Protein AF-A0A4Q8LJ28-F1 (afdb_monomer_lite)

Sequence (139 aa):
MKIHTLATDGSQVIAITQAASSGGKYGHPVMLSAIRFDLTSFDQVMEELNKNGHRHEKSFEVIERWRVDARNQGPRSRFGQTLAALREEVGDNLKGNVLFATEDEEEDPVESFKSMTRAIGLDIALPAASSAARQPVRF

Structure (mmCIF, N/CA/C/O backbone):
data_AF-A0A4Q8LJ28-F1
#
_entry.id   AF-A0A4Q8LJ28-F1
#
loop_
_atom_site.group_PDB
_atom_site.id
_atom_site.type_symbol
_atom_site.label_atom_id
_atom_site.label_alt_id
_atom_site.label_comp_id
_atom_site.label_asym_id
_atom_site.label_entity_id
_atom_site.label_seq_id
_atom_site.pdbx_PDB_ins_code
_atom_site.Cartn_x
_atom_site.Cartn_y
_atom_site.Cartn_z
_atom_site.occupancy
_atom_site.B_iso_or_equiv
_atom_site.auth_seq_id
_atom_site.auth_comp_id
_atom_site.auth_asym_id
_atom_site.auth_atom_id
_atom_site.pdbx_PDB_model_num
ATOM 1 N N . MET A 1 1 ? 6.101 11.412 -0.475 1.00 76.56 1 MET A N 1
ATOM 2 C CA . MET A 1 1 ? 5.819 9.962 -0.417 1.00 76.56 1 MET A CA 1
ATOM 3 C C . MET A 1 1 ? 4.744 9.708 -1.464 1.00 76.56 1 MET A C 1
ATOM 5 O O . MET A 1 1 ? 3.920 10.592 -1.642 1.00 76.56 1 MET A O 1
ATOM 9 N N . LYS A 1 2 ? 4.834 8.628 -2.243 1.00 80.38 2 LYS A N 1
ATOM 10 C CA . LYS A 1 2 ? 3.867 8.294 -3.304 1.00 80.38 2 LYS A CA 1
ATOM 11 C C . LYS A 1 2 ? 3.213 6.964 -2.951 1.00 80.38 2 LYS A C 1
ATOM 13 O O . LYS A 1 2 ? 3.922 6.051 -2.547 1.00 80.38 2 LYS A O 1
ATOM 18 N N . ILE A 1 3 ? 1.903 6.850 -3.103 1.00 82.75 3 ILE A N 1
ATOM 19 C CA . ILE A 1 3 ? 1.178 5.583 -2.966 1.00 82.75 3 ILE A CA 1
ATOM 20 C C . ILE A 1 3 ? 0.963 5.054 -4.384 1.00 82.75 3 ILE A C 1
ATOM 22 O O . ILE A 1 3 ? 0.654 5.835 -5.278 1.00 82.75 3 ILE A O 1
ATOM 26 N N . HIS A 1 4 ? 1.218 3.768 -4.615 1.00 80.94 4 HIS A N 1
ATOM 27 C CA . HIS A 1 4 ? 1.070 3.144 -5.938 1.00 80.94 4 HIS A CA 1
ATOM 28 C C . HIS A 1 4 ? -0.172 2.280 -6.039 1.00 80.94 4 HIS A C 1
ATOM 30 O O . HIS A 1 4 ? -0.729 2.108 -7.117 1.00 80.94 4 HIS A O 1
ATOM 36 N N . THR A 1 5 ? -0.557 1.649 -4.936 1.00 82.00 5 THR A N 1
ATOM 37 C CA . THR A 1 5 ? -1.657 0.689 -4.918 1.00 82.00 5 THR A CA 1
ATOM 38 C C . THR A 1 5 ? -2.225 0.636 -3.514 1.00 82.00 5 THR A C 1
ATOM 40 O O . THR A 1 5 ? -1.470 0.628 -2.539 1.00 82.00 5 THR A O 1
ATOM 43 N N . LEU A 1 6 ? -3.550 0.594 -3.429 1.00 82.75 6 LEU A N 1
ATOM 44 C CA . LEU A 1 6 ? -4.287 0.279 -2.216 1.00 82.75 6 LEU A CA 1
ATOM 45 C C . LEU A 1 6 ? -5.185 -0.910 -2.512 1.00 82.75 6 LEU A C 1
ATOM 47 O O . LEU A 1 6 ? -5.899 -0.910 -3.514 1.00 82.75 6 LEU A O 1
ATOM 51 N N . ALA A 1 7 ? -5.128 -1.907 -1.643 1.00 82.69 7 ALA A N 1
ATOM 52 C CA . ALA A 1 7 ? -5.964 -3.087 -1.715 1.00 82.69 7 ALA A CA 1
ATOM 53 C C . ALA A 1 7 ? -6.660 -3.315 -0.379 1.00 82.69 7 ALA A C 1
ATOM 55 O O . ALA A 1 7 ? -6.081 -3.036 0.671 1.00 82.69 7 ALA A O 1
ATOM 56 N N . THR A 1 8 ? -7.882 -3.833 -0.401 1.00 81.06 8 THR A N 1
ATOM 57 C CA . THR A 1 8 ? -8.611 -4.188 0.820 1.00 81.06 8 THR A CA 1
ATOM 58 C C . THR A 1 8 ? -9.391 -5.481 0.657 1.00 81.06 8 THR A C 1
ATOM 60 O O . THR A 1 8 ? -9.878 -5.784 -0.430 1.00 81.06 8 THR A O 1
ATOM 63 N N . ASP A 1 9 ? -9.527 -6.225 1.752 1.00 78.94 9 ASP A N 1
ATOM 64 C CA . ASP A 1 9 ? -10.443 -7.365 1.875 1.00 78.94 9 ASP A CA 1
ATOM 65 C C . ASP A 1 9 ? -11.751 -7.009 2.610 1.00 78.94 9 ASP A C 1
ATOM 67 O O . ASP A 1 9 ? -12.552 -7.890 2.921 1.00 78.94 9 ASP A O 1
ATOM 71 N N . GLY A 1 10 ? -11.969 -5.720 2.904 1.00 73.06 10 GLY A N 1
ATOM 72 C CA . GLY A 1 10 ? -13.106 -5.214 3.677 1.00 73.06 10 GLY A CA 1
ATOM 73 C C . GLY A 1 10 ? -12.858 -5.105 5.186 1.00 73.06 10 GLY A C 1
ATOM 74 O O . GLY A 1 10 ? -13.666 -4.492 5.882 1.00 73.06 10 GLY A O 1
ATOM 75 N N . SER A 1 11 ? -11.745 -5.638 5.697 1.00 78.38 11 SER A N 1
ATOM 76 C CA . SER A 1 11 ? -11.329 -5.509 7.102 1.00 78.38 11 SER A CA 1
ATOM 77 C C . SER A 1 11 ? -9.958 -4.848 7.238 1.00 78.38 11 SER A C 1
ATOM 79 O O . SER A 1 11 ? -9.785 -3.895 8.001 1.00 78.38 11 SER A O 1
ATOM 81 N N . GLN A 1 12 ? -9.005 -5.305 6.433 1.00 82.88 12 GLN A N 1
ATOM 82 C CA . GLN A 1 12 ? -7.631 -4.847 6.385 1.00 82.88 12 GLN A CA 1
ATOM 83 C C . GLN A 1 12 ? -7.361 -4.178 5.043 1.00 82.88 12 GLN A C 1
ATOM 85 O O . GLN A 1 12 ? -8.022 -4.425 4.027 1.00 82.88 12 GLN A O 1
ATOM 90 N N . VAL A 1 13 ? -6.377 -3.294 5.054 1.00 83.88 13 VAL A N 1
ATOM 91 C CA . VAL A 1 13 ? -5.889 -2.571 3.891 1.00 83.88 13 VAL A CA 1
ATOM 92 C C . VAL A 1 13 ? -4.403 -2.834 3.773 1.00 83.88 13 VAL A C 1
ATOM 94 O O . VAL A 1 13 ? -3.662 -2.712 4.752 1.00 83.88 13 VAL A O 1
ATOM 97 N N . ILE A 1 14 ? -3.966 -3.173 2.565 1.00 86.50 14 ILE A N 1
ATOM 98 C CA . ILE A 1 14 ? -2.553 -3.205 2.217 1.00 86.50 14 ILE A CA 1
ATOM 99 C C . ILE A 1 14 ? -2.274 -2.068 1.241 1.00 86.50 14 ILE A C 1
ATOM 101 O O . ILE A 1 14 ? -2.912 -1.949 0.195 1.00 86.50 14 ILE A O 1
ATOM 105 N N . ALA A 1 15 ? -1.310 -1.222 1.590 1.00 85.00 15 ALA A N 1
ATOM 106 C CA . ALA A 1 15 ? -0.839 -0.139 0.744 1.00 85.00 15 ALA A CA 1
ATOM 107 C C . ALA A 1 15 ? 0.576 -0.426 0.253 1.00 85.00 15 ALA A C 1
ATOM 109 O O . ALA A 1 15 ? 1.458 -0.762 1.044 1.00 85.00 15 ALA A O 1
ATOM 110 N N . ILE A 1 16 ? 0.815 -0.220 -1.040 1.00 86.62 16 ILE A N 1
ATOM 111 C CA . ILE A 1 16 ? 2.168 -0.155 -1.588 1.00 86.62 16 ILE A CA 1
ATOM 112 C C . ILE A 1 16 ? 2.578 1.309 -1.656 1.00 86.62 16 ILE A C 1
ATOM 114 O O . ILE A 1 16 ? 2.020 2.097 -2.427 1.00 86.62 16 ILE A O 1
ATOM 118 N N . THR A 1 17 ? 3.581 1.674 -0.867 1.00 85.12 17 THR A N 1
ATOM 119 C CA . THR A 1 17 ? 4.062 3.049 -0.761 1.00 85.12 17 THR A CA 1
ATOM 120 C C . THR A 1 17 ? 5.515 3.170 -1.190 1.00 85.12 17 THR A C 1
ATOM 122 O O . THR A 1 17 ? 6.343 2.282 -1.001 1.00 85.12 17 THR A O 1
ATOM 125 N N . GLN A 1 18 ? 5.841 4.331 -1.737 1.00 85.81 18 GLN A N 1
ATOM 126 C CA . GLN A 1 18 ? 7.163 4.740 -2.163 1.00 85.81 18 GLN A CA 1
ATOM 127 C C . GLN A 1 18 ? 7.615 5.949 -1.347 1.00 85.81 18 GLN A C 1
ATOM 129 O O . GLN A 1 18 ? 7.068 7.054 -1.457 1.00 85.81 18 GLN A O 1
ATOM 134 N N . ALA A 1 19 ? 8.691 5.778 -0.589 1.00 81.75 19 ALA A N 1
ATOM 135 C CA . ALA A 1 19 ? 9.382 6.881 0.064 1.00 81.75 19 ALA A CA 1
ATOM 136 C C . ALA A 1 19 ? 10.742 7.133 -0.584 1.00 81.75 19 ALA A C 1
ATOM 138 O O . ALA A 1 19 ? 11.454 6.203 -0.958 1.00 81.75 19 ALA A O 1
ATOM 139 N N . ALA A 1 20 ? 11.123 8.404 -0.701 1.00 74.56 20 ALA A N 1
ATOM 140 C CA . ALA A 1 20 ? 12.470 8.757 -1.122 1.00 74.56 20 ALA A CA 1
ATOM 141 C C . ALA A 1 20 ? 13.481 8.239 -0.088 1.00 74.56 20 ALA A C 1
ATOM 143 O O . ALA A 1 20 ? 13.295 8.418 1.116 1.00 74.56 20 ALA A O 1
ATOM 144 N N . SER A 1 21 ? 14.549 7.600 -0.558 1.00 69.81 21 SER A N 1
ATOM 145 C CA . SER A 1 21 ? 15.655 7.156 0.286 1.00 69.81 21 SER A CA 1
ATOM 146 C C . SER A 1 21 ? 16.803 8.154 0.157 1.00 69.81 21 SER A C 1
ATOM 148 O O . SER A 1 21 ? 17.206 8.511 -0.949 1.00 69.81 21 SER A O 1
ATOM 150 N N . SER A 1 22 ? 17.354 8.632 1.273 1.00 59.66 22 SER A N 1
ATOM 151 C CA . SER A 1 22 ? 18.526 9.507 1.231 1.00 59.66 22 SER A CA 1
ATOM 152 C C . SER A 1 22 ? 19.769 8.689 0.873 1.00 59.66 22 SER A C 1
ATOM 154 O O . SER A 1 22 ? 20.214 7.860 1.666 1.00 59.66 22 SER A O 1
ATOM 156 N N . GLY A 1 23 ? 20.348 8.927 -0.306 1.00 54.88 23 GLY A N 1
ATOM 157 C CA . GLY A 1 23 ? 21.669 8.394 -0.648 1.00 54.88 23 GLY A CA 1
ATOM 158 C C . GLY A 1 23 ? 21.845 8.059 -2.120 1.00 54.88 23 GLY A C 1
ATOM 159 O O . GLY A 1 23 ? 21.794 6.892 -2.491 1.00 54.88 23 GLY A O 1
ATOM 160 N N . GLY A 1 24 ? 22.115 9.063 -2.951 1.00 52.34 24 GLY A N 1
ATOM 161 C CA . GLY A 1 24 ? 22.510 8.827 -4.336 1.00 52.34 24 GLY A CA 1
ATOM 162 C C . GLY A 1 24 ? 23.023 10.088 -5.014 1.00 52.34 24 GLY A C 1
ATOM 163 O O . GLY A 1 24 ? 22.235 10.907 -5.460 1.00 52.34 24 GLY A O 1
ATOM 164 N N . LYS A 1 25 ? 24.348 10.220 -5.155 1.00 53.97 25 LYS A N 1
ATOM 165 C CA . LYS A 1 25 ? 24.973 11.242 -6.022 1.00 53.97 25 LYS A CA 1
ATOM 166 C C . LYS A 1 25 ? 24.630 11.014 -7.507 1.00 53.97 25 LYS A C 1
ATOM 168 O O . LYS A 1 25 ? 24.697 11.938 -8.307 1.00 53.97 25 LYS A O 1
ATOM 173 N N . TYR A 1 26 ? 24.236 9.780 -7.849 1.00 62.06 26 TYR A N 1
ATOM 174 C CA . TYR A 1 26 ? 23.908 9.315 -9.195 1.00 62.06 26 TYR A CA 1
ATOM 175 C C . TYR A 1 26 ? 22.807 8.240 -9.177 1.00 62.06 26 TYR A C 1
ATOM 177 O O . TYR A 1 26 ? 22.925 7.267 -9.908 1.00 62.06 26 TYR A O 1
ATOM 185 N N . GLY A 1 27 ? 21.759 8.355 -8.362 1.00 63.84 27 GLY A N 1
ATOM 186 C CA . GLY A 1 27 ? 20.636 7.400 -8.341 1.00 63.84 27 GLY A CA 1
ATOM 187 C C . GLY A 1 27 ? 19.374 8.074 -7.819 1.00 63.84 27 GLY A C 1
ATOM 188 O O . GLY A 1 27 ? 19.499 9.046 -7.074 1.00 63.84 27 GLY A O 1
ATOM 189 N N . HIS A 1 28 ? 18.187 7.565 -8.160 1.00 75.56 28 HIS A N 1
ATOM 190 C CA . HIS A 1 28 ? 16.936 7.960 -7.496 1.00 75.56 28 HIS A CA 1
ATOM 191 C C . HIS A 1 28 ? 16.471 6.813 -6.588 1.00 75.56 28 HIS A C 1
ATOM 193 O O . HIS A 1 28 ? 15.460 6.169 -6.877 1.00 75.56 28 HIS A O 1
ATOM 199 N N . PRO A 1 29 ? 17.222 6.492 -5.512 1.00 80.31 29 PRO A N 1
ATOM 200 C CA . PRO A 1 29 ? 16.866 5.390 -4.642 1.00 80.31 29 PRO A CA 1
ATOM 201 C C . PRO A 1 29 ? 15.570 5.714 -3.903 1.00 80.31 29 PRO A C 1
ATOM 203 O O . PRO A 1 29 ? 15.416 6.759 -3.264 1.00 80.31 29 PRO A O 1
ATOM 206 N N . VAL A 1 30 ? 14.650 4.769 -3.957 1.00 84.12 30 VAL A N 1
ATOM 207 C CA . VAL A 1 30 ? 13.383 4.807 -3.247 1.00 84.12 30 VAL A CA 1
ATOM 208 C C . VAL A 1 30 ? 13.210 3.517 -2.462 1.00 84.12 30 VAL A C 1
ATOM 210 O O . VAL A 1 30 ? 13.769 2.472 -2.798 1.00 84.12 30 VAL A O 1
ATOM 213 N N . MET A 1 31 ? 12.447 3.611 -1.385 1.00 85.81 31 MET A N 1
ATOM 214 C CA . MET A 1 31 ? 11.981 2.462 -0.628 1.00 85.81 31 MET A CA 1
ATOM 215 C C . MET A 1 31 ? 10.555 2.177 -1.077 1.00 85.81 31 MET A C 1
ATOM 217 O O . MET A 1 31 ? 9.677 3.004 -0.828 1.00 85.81 31 MET A O 1
ATOM 221 N N . LEU A 1 32 ? 10.344 1.042 -1.739 1.00 86.81 32 LEU A N 1
ATOM 222 C CA . LEU A 1 32 ? 9.015 0.472 -1.931 1.00 86.81 32 LEU A CA 1
ATOM 223 C C . LEU A 1 32 ? 8.697 -0.378 -0.707 1.00 86.81 32 LEU A C 1
ATOM 225 O O . LEU A 1 32 ? 9.514 -1.210 -0.320 1.00 86.81 32 LEU A O 1
ATOM 229 N N . SER A 1 33 ? 7.559 -0.140 -0.069 1.00 85.19 33 SER A N 1
ATOM 230 C CA . SER A 1 33 ? 7.108 -0.938 1.070 1.00 85.19 33 SER A CA 1
ATOM 231 C C . SER A 1 33 ? 5.666 -1.371 0.862 1.00 85.19 33 SER A C 1
ATOM 233 O O . SER A 1 33 ? 4.853 -0.553 0.435 1.00 85.19 33 SER A O 1
ATOM 235 N N . ALA A 1 34 ? 5.359 -2.622 1.194 1.00 87.19 34 ALA A N 1
ATOM 236 C CA . ALA A 1 34 ? 3.995 -3.075 1.425 1.00 87.19 34 ALA A CA 1
ATOM 237 C C . ALA A 1 34 ? 3.699 -2.944 2.918 1.00 87.19 34 ALA A C 1
ATOM 239 O O . ALA A 1 34 ? 4.417 -3.492 3.759 1.00 87.19 34 ALA A O 1
ATOM 240 N N . ILE A 1 35 ? 2.663 -2.182 3.247 1.00 87.50 35 ILE A N 1
ATOM 241 C CA . ILE A 1 35 ? 2.226 -1.962 4.623 1.00 87.50 35 ILE A CA 1
ATOM 242 C C . ILE A 1 35 ? 0.797 -2.446 4.800 1.00 87.50 35 ILE A C 1
ATOM 244 O O . ILE A 1 35 ? -0.024 -2.246 3.912 1.00 87.50 35 ILE A O 1
ATOM 248 N N . ARG A 1 36 ? 0.502 -3.041 5.950 1.00 86.94 36 ARG A N 1
ATOM 249 C CA . ARG A 1 36 ? -0.813 -3.541 6.340 1.00 86.94 36 ARG A CA 1
ATOM 250 C C . ARG A 1 36 ? -1.345 -2.766 7.533 1.00 86.94 36 ARG A C 1
ATOM 252 O O . ARG A 1 36 ? -0.609 -2.501 8.482 1.00 86.94 36 ARG A O 1
ATOM 259 N N . PHE A 1 37 ? -2.621 -2.421 7.497 1.00 85.75 37 PHE A N 1
ATOM 260 C CA . PHE A 1 37 ? -3.319 -1.759 8.596 1.00 85.75 37 PHE A CA 1
ATOM 261 C C . PHE A 1 37 ? -4.825 -2.022 8.518 1.00 85.75 37 PHE A C 1
ATOM 263 O O . PHE A 1 37 ? -5.330 -2.466 7.489 1.00 85.75 37 PHE A O 1
ATOM 270 N N . ASP A 1 38 ? -5.549 -1.759 9.602 1.00 83.88 38 ASP A N 1
ATOM 271 C CA . ASP A 1 38 ? -7.004 -1.916 9.627 1.00 83.88 38 ASP A CA 1
ATOM 272 C C . ASP A 1 38 ? -7.695 -0.786 8.858 1.00 83.88 38 ASP A C 1
ATOM 274 O O . ASP A 1 38 ? -7.300 0.381 8.955 1.00 83.88 38 ASP A O 1
ATOM 278 N N . LEU A 1 39 ? -8.776 -1.111 8.143 1.00 82.12 39 LEU A N 1
ATOM 279 C CA . LEU A 1 39 ? -9.546 -0.135 7.364 1.00 82.12 39 LEU A CA 1
ATOM 280 C C . LEU A 1 39 ? -10.046 1.035 8.230 1.00 82.12 39 LEU A C 1
ATOM 282 O O . LEU A 1 39 ? -10.030 2.178 7.782 1.00 82.12 39 LEU A O 1
ATOM 286 N N . THR A 1 40 ? -10.389 0.771 9.495 1.00 79.56 40 THR A N 1
ATOM 287 C CA . THR A 1 40 ? -10.826 1.784 10.475 1.00 79.56 40 THR A CA 1
ATOM 288 C C . THR A 1 40 ? -9.777 2.845 10.788 1.00 79.56 40 THR A C 1
ATOM 290 O O . THR A 1 40 ? -10.115 3.955 11.195 1.00 79.56 40 THR A O 1
ATOM 293 N N . SER A 1 41 ? -8.500 2.510 10.611 1.00 80.94 41 SER A N 1
ATOM 294 C CA . SER A 1 41 ? -7.368 3.391 10.899 1.00 80.94 41 SER A CA 1
ATOM 295 C C . SER A 1 41 ? -6.825 4.068 9.641 1.00 80.94 41 SER A C 1
ATOM 297 O O . SER A 1 41 ? -5.779 4.712 9.703 1.00 80.94 41 SER A O 1
ATOM 299 N N . PHE A 1 42 ? -7.515 3.951 8.501 1.00 81.06 42 PHE A N 1
ATOM 300 C CA . PHE A 1 42 ? -7.022 4.422 7.209 1.00 81.06 42 PHE A CA 1
ATOM 301 C C . PHE A 1 42 ? -6.618 5.897 7.219 1.00 81.06 42 PHE A C 1
ATOM 303 O O . PHE A 1 42 ? -5.485 6.215 6.863 1.00 81.06 42 PHE A O 1
ATOM 310 N N . ASP A 1 43 ? -7.495 6.804 7.659 1.00 79.94 43 ASP A N 1
ATOM 311 C CA . ASP A 1 43 ? -7.178 8.237 7.644 1.00 79.94 43 ASP A CA 1
ATOM 312 C C . ASP A 1 43 ? -6.015 8.578 8.587 1.00 79.94 43 ASP A C 1
ATOM 314 O O . ASP A 1 43 ? -5.143 9.367 8.221 1.00 79.94 43 ASP A O 1
ATOM 318 N N . GLN A 1 44 ? -5.941 7.925 9.753 1.00 82.19 44 GLN A N 1
ATOM 319 C CA . GLN A 1 44 ? -4.825 8.097 10.684 1.00 82.19 44 GLN A CA 1
ATOM 320 C C . GLN A 1 44 ? -3.505 7.624 10.060 1.00 82.19 44 GLN A C 1
ATOM 322 O O . GLN A 1 44 ? -2.500 8.332 10.123 1.00 82.19 44 GLN A O 1
ATOM 327 N N . VAL A 1 45 ? -3.499 6.446 9.433 1.00 81.94 45 VAL A N 1
ATOM 328 C CA . VAL A 1 45 ? -2.309 5.882 8.785 1.00 81.94 45 VAL A CA 1
ATOM 329 C C . VAL A 1 45 ? -1.862 6.757 7.619 1.00 81.94 45 VAL A C 1
ATOM 331 O O . VAL A 1 45 ? -0.671 7.038 7.492 1.00 81.94 45 VAL A O 1
ATOM 334 N N . MET A 1 46 ? -2.790 7.257 6.802 1.00 80.50 46 MET A N 1
ATOM 335 C CA . MET A 1 46 ? -2.467 8.166 5.699 1.00 80.50 46 MET A CA 1
ATOM 336 C C . MET A 1 46 ? -1.895 9.498 6.190 1.00 80.50 46 MET A C 1
ATOM 338 O O . MET A 1 46 ? -0.916 9.993 5.621 1.00 80.50 46 MET A O 1
ATOM 342 N N . GLU A 1 47 ? -2.454 10.071 7.258 1.00 80.44 47 GLU A N 1
ATOM 343 C CA . GLU A 1 47 ? -1.919 11.285 7.880 1.00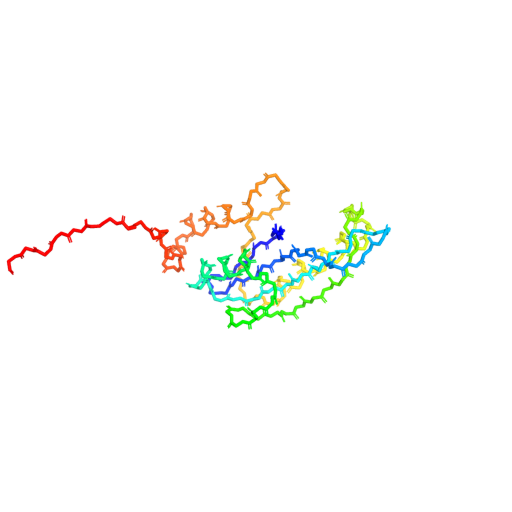 80.44 47 GLU A CA 1
ATOM 344 C C . GLU A 1 47 ? -0.505 11.048 8.435 1.00 80.44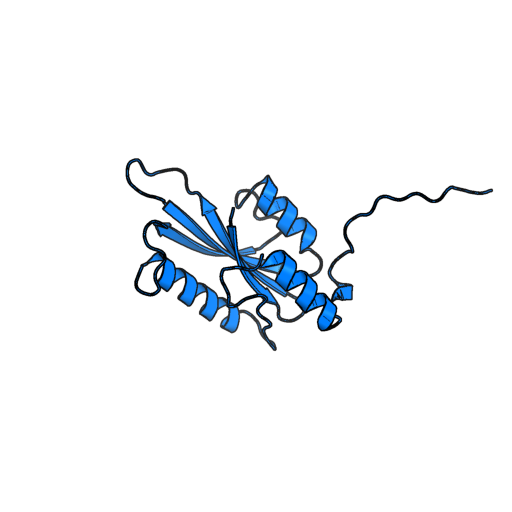 47 GLU A C 1
ATOM 346 O O . GLU A 1 47 ? 0.415 11.830 8.173 1.00 80.44 47 GLU A O 1
ATOM 351 N N . GLU A 1 48 ? -0.293 9.937 9.144 1.00 79.94 48 GLU A N 1
ATOM 352 C CA . GLU A 1 48 ? 1.010 9.569 9.699 1.00 79.94 48 GLU A CA 1
ATOM 353 C C . GLU A 1 48 ? 2.057 9.304 8.614 1.00 79.94 48 GLU A C 1
ATOM 355 O O . GLU A 1 48 ? 3.187 9.788 8.727 1.00 79.94 48 GLU A O 1
ATOM 360 N N . LEU A 1 49 ? 1.698 8.603 7.538 1.00 79.06 49 LEU A N 1
ATOM 361 C CA . LEU A 1 49 ? 2.585 8.350 6.402 1.00 79.06 49 LEU A CA 1
ATOM 362 C C . LEU A 1 49 ? 2.956 9.644 5.675 1.00 79.06 49 LEU A C 1
ATOM 364 O O . LEU A 1 49 ? 4.112 9.816 5.281 1.00 79.06 49 LEU A O 1
ATOM 368 N N . ASN A 1 50 ? 2.017 10.576 5.515 1.00 77.00 50 ASN A N 1
ATOM 369 C CA . ASN A 1 50 ? 2.308 11.874 4.911 1.00 77.00 50 ASN A CA 1
ATOM 370 C C . ASN A 1 50 ? 3.217 12.735 5.797 1.00 77.00 50 ASN A C 1
ATOM 372 O O . ASN A 1 50 ? 4.118 13.404 5.287 1.00 77.00 50 ASN A O 1
ATOM 376 N N . LYS A 1 51 ? 3.017 12.700 7.118 1.00 76.12 51 LYS A N 1
ATOM 377 C CA . LYS A 1 51 ? 3.743 13.546 8.075 1.00 76.12 51 LYS A CA 1
ATOM 378 C C . LYS A 1 51 ? 5.120 12.999 8.448 1.00 76.12 51 LYS A C 1
ATOM 380 O O . LYS A 1 51 ? 6.094 13.746 8.501 1.00 76.12 51 LYS A O 1
ATOM 385 N N . ASN A 1 52 ? 5.202 11.700 8.719 1.00 71.12 52 ASN A N 1
ATOM 386 C CA . ASN A 1 52 ? 6.375 11.040 9.296 1.00 71.12 52 ASN A CA 1
ATOM 387 C C . ASN A 1 52 ? 7.003 9.992 8.364 1.00 71.12 52 ASN A C 1
ATOM 389 O O . ASN A 1 52 ? 8.086 9.476 8.668 1.00 71.12 52 ASN A O 1
ATOM 393 N N . GLY A 1 53 ? 6.353 9.666 7.243 1.00 72.38 53 GLY A N 1
ATOM 394 C CA . GLY A 1 53 ? 6.773 8.581 6.362 1.00 72.38 53 GLY A CA 1
ATOM 395 C C . GLY A 1 53 ? 6.818 7.242 7.093 1.00 72.38 53 GLY A C 1
ATOM 396 O O . GLY A 1 53 ? 6.061 6.975 8.018 1.00 72.38 53 GLY A O 1
ATOM 397 N N . HIS A 1 54 ? 7.790 6.415 6.723 1.00 67.75 54 HIS A N 1
ATOM 398 C CA . HIS A 1 54 ? 8.018 5.101 7.330 1.00 67.75 54 HIS A CA 1
ATOM 399 C C . HIS A 1 54 ? 8.711 5.133 8.699 1.00 67.75 54 HIS A C 1
ATOM 401 O O . HIS A 1 54 ? 9.130 4.098 9.203 1.00 67.75 54 HIS A O 1
ATOM 407 N N . ARG A 1 55 ? 8.912 6.314 9.289 1.00 61.41 55 ARG A N 1
ATOM 408 C CA . ARG A 1 55 ? 9.753 6.461 10.483 1.00 61.41 55 ARG A CA 1
ATOM 409 C C . ARG A 1 55 ? 9.050 6.029 11.774 1.00 61.41 55 ARG A C 1
ATOM 411 O O . ARG A 1 55 ? 9.728 5.797 12.768 1.00 61.41 55 ARG A O 1
ATOM 418 N N . HIS A 1 56 ? 7.719 5.951 11.757 1.00 57.97 56 HIS A N 1
ATOM 419 C CA . HIS A 1 56 ? 6.893 5.582 12.905 1.00 57.97 56 HIS A CA 1
ATOM 420 C C . HIS A 1 56 ? 5.919 4.464 12.515 1.00 57.97 56 HIS A C 1
ATOM 422 O O . HIS A 1 56 ? 4.773 4.713 12.168 1.00 57.97 56 HIS A O 1
ATOM 428 N N . GLU A 1 57 ? 6.397 3.223 12.589 1.00 63.72 57 GLU A N 1
ATOM 429 C CA . GLU A 1 57 ? 5.657 1.982 12.298 1.00 63.72 57 GLU A CA 1
ATOM 430 C C . GLU A 1 57 ? 4.729 1.591 13.471 1.00 63.72 57 GLU A C 1
ATOM 432 O O . GLU A 1 57 ? 4.761 0.466 13.957 1.00 63.72 57 GLU A O 1
ATOM 437 N N . LYS A 1 58 ? 3.971 2.547 14.029 1.00 67.69 58 LYS A N 1
ATOM 438 C CA . LYS A 1 58 ? 3.070 2.279 15.170 1.00 67.69 58 LYS A CA 1
ATOM 439 C C . LYS A 1 58 ? 1.650 1.930 14.741 1.00 67.69 58 LYS A C 1
ATOM 441 O O . LYS A 1 58 ? 1.000 1.144 15.419 1.00 67.69 58 LYS A O 1
ATOM 446 N N . SER A 1 59 ? 1.190 2.524 13.645 1.00 71.00 59 SER A N 1
ATOM 447 C CA . SER A 1 59 ? -0.205 2.432 13.194 1.00 71.00 59 SER A CA 1
ATOM 448 C C . SER A 1 59 ? -0.387 1.499 11.997 1.00 71.00 59 SER A C 1
ATOM 450 O O . SER A 1 59 ? -1.508 1.263 11.560 1.00 71.00 59 SER A O 1
ATOM 452 N N . PHE A 1 60 ? 0.713 0.967 11.464 1.00 78.75 60 PHE A N 1
ATOM 453 C CA . PHE A 1 60 ? 0.732 0.025 10.356 1.00 78.75 60 PHE A CA 1
ATOM 454 C C . PHE A 1 60 ? 1.899 -0.946 10.524 1.00 78.75 60 PHE A C 1
ATOM 456 O O . PHE A 1 60 ? 2.964 -0.591 11.032 1.00 78.75 60 PHE A O 1
ATOM 463 N N . GLU A 1 61 ? 1.697 -2.168 10.061 1.00 83.38 61 GLU A N 1
ATOM 464 C CA . GLU A 1 61 ? 2.712 -3.204 9.971 1.00 83.38 61 GLU A CA 1
ATOM 465 C C . GLU A 1 61 ? 3.388 -3.127 8.604 1.00 83.38 61 GLU A C 1
ATOM 467 O O . GLU A 1 61 ? 2.725 -2.953 7.585 1.00 83.38 61 GLU A O 1
ATOM 472 N N . VAL A 1 62 ? 4.710 -3.256 8.552 1.00 84.50 62 VAL A N 1
ATOM 473 C CA . VAL A 1 62 ? 5.439 -3.354 7.283 1.00 84.50 62 VAL A CA 1
ATOM 474 C C . VAL A 1 62 ? 5.607 -4.833 6.966 1.00 84.50 62 VAL A C 1
ATOM 476 O O . VAL A 1 62 ? 6.388 -5.507 7.630 1.00 84.50 62 VAL A O 1
ATOM 479 N N . ILE A 1 63 ? 4.879 -5.326 5.963 1.00 83.81 63 ILE A N 1
ATOM 480 C CA . ILE A 1 63 ? 5.012 -6.711 5.491 1.00 83.81 63 ILE A CA 1
ATOM 481 C C . ILE A 1 63 ? 6.361 -6.857 4.796 1.00 83.81 63 ILE A C 1
ATOM 483 O O . ILE A 1 63 ? 7.150 -7.742 5.114 1.00 83.81 63 ILE A O 1
ATO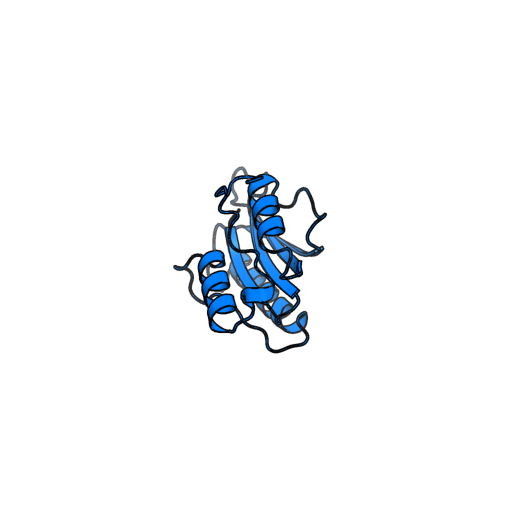M 487 N N . GLU A 1 64 ? 6.640 -5.938 3.873 1.00 83.81 64 GLU A N 1
ATOM 488 C CA . GLU A 1 64 ? 7.829 -6.023 3.046 1.00 83.81 64 GLU A CA 1
ATOM 489 C C . GLU A 1 64 ? 8.386 -4.647 2.697 1.00 83.81 64 GLU A C 1
ATOM 491 O O . GLU A 1 64 ? 7.658 -3.652 2.616 1.00 83.81 64 GLU A O 1
ATOM 496 N N . ARG A 1 65 ? 9.705 -4.574 2.499 1.00 85.69 65 ARG A N 1
ATOM 497 C CA . ARG A 1 65 ? 10.411 -3.329 2.186 1.00 85.69 65 ARG A CA 1
ATOM 498 C C . ARG A 1 65 ? 11.624 -3.588 1.302 1.00 85.69 65 ARG A C 1
ATOM 500 O O . ARG A 1 65 ? 12.600 -4.206 1.720 1.00 85.69 65 ARG A O 1
ATOM 507 N N . TRP A 1 66 ? 11.621 -2.972 0.127 1.00 84.31 66 TRP A N 1
ATOM 508 C CA . TRP A 1 66 ? 12.670 -3.089 -0.876 1.00 84.31 66 TRP A CA 1
ATOM 509 C C . TRP A 1 66 ? 13.275 -1.736 -1.221 1.00 84.31 66 TRP A C 1
ATOM 511 O O . TRP A 1 66 ? 12.576 -0.761 -1.501 1.00 84.31 66 TRP A O 1
ATOM 521 N N . ARG A 1 67 ? 14.608 -1.685 -1.273 1.00 83.75 67 ARG A N 1
ATOM 522 C CA . ARG A 1 67 ? 15.331 -0.541 -1.832 1.00 83.75 67 ARG A CA 1
ATOM 523 C C . ARG A 1 67 ? 15.516 -0.746 -3.331 1.00 83.75 67 ARG A C 1
ATOM 525 O O . ARG A 1 67 ? 16.229 -1.660 -3.746 1.00 83.75 67 ARG A O 1
ATOM 532 N N . VAL A 1 68 ? 14.927 0.132 -4.132 1.00 84.50 68 VAL A N 1
ATOM 533 C CA . VAL A 1 68 ? 15.011 0.102 -5.600 1.00 84.50 68 VAL A CA 1
ATOM 534 C C . VAL A 1 68 ? 15.374 1.478 -6.152 1.00 84.50 68 VAL A C 1
ATOM 536 O O . VAL A 1 68 ? 15.295 2.480 -5.448 1.00 84.50 68 VAL A O 1
ATOM 539 N N . ASP A 1 69 ? 15.815 1.540 -7.406 1.00 82.06 69 ASP A N 1
ATOM 540 C CA . ASP A 1 69 ? 16.098 2.806 -8.088 1.00 82.06 69 ASP A CA 1
ATOM 541 C C . ASP A 1 69 ? 14.922 3.168 -9.004 1.00 82.06 69 ASP A C 1
ATOM 543 O O . ASP A 1 69 ? 14.583 2.406 -9.909 1.00 82.06 69 ASP A O 1
ATOM 547 N N . ALA A 1 70 ? 14.306 4.327 -8.769 1.00 78.75 70 ALA A N 1
ATOM 548 C CA . ALA A 1 70 ? 13.142 4.816 -9.509 1.00 78.75 70 ALA A CA 1
ATOM 549 C C . ALA A 1 70 ? 13.490 5.475 -10.857 1.00 78.75 70 ALA A C 1
ATOM 551 O O . ALA A 1 70 ? 12.611 6.045 -11.504 1.00 78.75 70 ALA A O 1
ATOM 552 N N . ARG A 1 71 ? 14.756 5.420 -11.295 1.00 77.75 71 ARG A N 1
ATOM 553 C CA . ARG A 1 71 ? 15.198 5.941 -12.603 1.00 77.75 71 ARG A CA 1
ATOM 554 C C . ARG A 1 71 ? 14.469 5.337 -13.790 1.00 77.75 71 ARG A C 1
ATOM 556 O O . ARG A 1 71 ? 14.143 6.049 -14.728 1.00 77.75 71 ARG A O 1
ATOM 563 N N . ASN A 1 72 ? 14.248 4.028 -13.744 1.00 77.25 72 ASN A N 1
ATOM 564 C CA . ASN A 1 72 ? 13.552 3.284 -14.781 1.00 77.25 72 ASN A CA 1
ATOM 565 C C . ASN A 1 72 ? 12.342 2.630 -14.128 1.00 77.25 72 ASN A C 1
ATOM 567 O O . ASN A 1 72 ? 12.522 1.730 -13.315 1.00 77.25 72 ASN A O 1
ATOM 571 N N . GLN A 1 73 ? 11.132 3.058 -14.479 1.00 78.44 73 GLN A N 1
ATOM 572 C CA . GLN A 1 73 ? 9.886 2.532 -13.895 1.00 78.44 73 GLN A CA 1
ATOM 573 C C . GLN A 1 73 ? 9.154 1.558 -14.828 1.00 78.44 73 GLN A C 1
ATOM 575 O O . GLN A 1 73 ? 8.108 1.036 -14.473 1.00 78.44 73 GLN A O 1
ATOM 580 N N . GLY A 1 74 ? 9.722 1.269 -16.004 1.00 79.56 74 GLY A N 1
ATOM 581 C CA . GLY A 1 74 ? 9.129 0.322 -16.945 1.00 79.56 74 GLY A CA 1
ATOM 582 C C . GLY A 1 74 ? 9.008 -1.102 -16.375 1.00 79.56 74 GLY A C 1
ATOM 583 O O . GLY A 1 74 ? 9.771 -1.482 -15.488 1.00 79.56 74 GLY A O 1
ATOM 584 N N . PRO A 1 75 ? 8.130 -1.946 -16.942 1.00 79.38 75 PRO A N 1
ATOM 585 C CA . PRO A 1 75 ? 7.779 -3.260 -16.385 1.00 79.38 75 PRO A CA 1
ATOM 586 C C . PRO A 1 75 ? 8.954 -4.248 -16.303 1.00 79.38 75 PRO A C 1
ATOM 588 O O . PRO A 1 75 ? 8.939 -5.185 -15.513 1.00 79.38 75 PRO A O 1
ATOM 591 N N . ARG A 1 76 ? 10.004 -4.044 -17.108 1.00 82.44 76 ARG A N 1
ATOM 592 C CA . ARG A 1 76 ? 11.227 -4.866 -17.092 1.00 82.44 76 ARG A CA 1
ATOM 593 C C . ARG A 1 76 ? 12.309 -4.348 -16.145 1.00 82.44 76 ARG A C 1
ATOM 595 O O . ARG A 1 76 ? 13.351 -4.985 -16.017 1.00 82.44 76 ARG A O 1
ATOM 602 N N . SER A 1 77 ? 12.124 -3.175 -15.544 1.00 83.44 77 SER A N 1
ATOM 603 C CA . SER A 1 77 ? 13.097 -2.627 -14.606 1.00 83.44 77 SER A CA 1
ATOM 604 C C . SER A 1 77 ? 12.970 -3.307 -13.248 1.00 83.44 77 SER A C 1
ATOM 606 O O . SER A 1 77 ? 11.922 -3.846 -12.905 1.00 83.44 77 SER A O 1
ATOM 608 N N . ARG A 1 78 ? 14.023 -3.219 -12.428 1.00 83.06 78 ARG A N 1
ATOM 609 C CA . ARG A 1 78 ? 13.964 -3.699 -11.043 1.00 83.06 78 ARG A CA 1
ATOM 610 C C . ARG A 1 78 ? 12.837 -3.027 -10.255 1.00 83.06 78 ARG A C 1
ATOM 612 O O . ARG A 1 78 ? 12.214 -3.676 -9.435 1.00 83.06 78 ARG A O 1
ATOM 619 N N . PHE A 1 79 ? 12.556 -1.752 -10.529 1.00 84.06 79 PHE A N 1
ATOM 620 C CA . PHE A 1 79 ? 11.428 -1.048 -9.926 1.00 84.06 79 PHE A CA 1
ATOM 621 C C . PHE A 1 79 ? 10.089 -1.675 -10.330 1.00 84.06 79 PHE A C 1
ATOM 623 O O . PHE A 1 79 ? 9.310 -2.030 -9.453 1.00 84.06 79 PHE A O 1
ATOM 630 N N . GLY A 1 80 ? 9.844 -1.850 -11.634 1.00 83.19 80 GLY A N 1
ATOM 631 C CA . GLY A 1 80 ? 8.593 -2.421 -12.139 1.00 83.19 80 GLY A CA 1
ATOM 632 C C . GLY A 1 80 ? 8.390 -3.869 -11.693 1.00 83.19 80 GLY A C 1
ATOM 633 O O . GLY A 1 80 ? 7.298 -4.231 -11.271 1.00 83.19 80 GLY A O 1
ATOM 634 N N . GLN A 1 81 ? 9.456 -4.675 -11.693 1.00 86.69 81 GLN A N 1
ATOM 635 C CA . GLN A 1 81 ? 9.426 -6.055 -11.200 1.00 86.69 81 GLN A CA 1
ATOM 636 C C . GLN A 1 81 ? 9.135 -6.130 -9.700 1.00 86.69 81 GLN A C 1
ATOM 638 O O . GLN A 1 81 ? 8.313 -6.937 -9.286 1.00 86.69 81 GLN A O 1
ATOM 643 N N . THR A 1 82 ? 9.767 -5.280 -8.884 1.00 85.81 82 THR A N 1
ATOM 644 C CA . THR A 1 82 ? 9.476 -5.225 -7.445 1.00 85.81 82 THR A CA 1
ATOM 645 C C . THR A 1 82 ? 8.055 -4.733 -7.181 1.00 85.81 82 THR A C 1
ATOM 647 O O . THR A 1 82 ? 7.392 -5.266 -6.303 1.00 85.81 82 THR A O 1
ATOM 650 N N . LEU A 1 83 ? 7.557 -3.757 -7.945 1.00 84.19 83 LEU A N 1
ATOM 651 C CA . LEU A 1 83 ? 6.175 -3.299 -7.814 1.00 84.19 83 LEU A CA 1
ATOM 652 C C . LEU A 1 83 ? 5.175 -4.411 -8.165 1.00 84.19 83 LEU A C 1
ATOM 654 O O . LEU A 1 83 ? 4.197 -4.590 -7.447 1.00 84.19 83 LEU A O 1
ATOM 658 N N . ALA A 1 84 ? 5.433 -5.168 -9.234 1.00 83.88 84 ALA A N 1
ATOM 659 C CA . ALA A 1 84 ? 4.608 -6.307 -9.627 1.00 83.88 84 ALA A CA 1
ATOM 660 C C . ALA A 1 84 ? 4.629 -7.425 -8.572 1.00 83.88 84 ALA A C 1
ATOM 662 O O . ALA A 1 84 ? 3.568 -7.907 -8.197 1.00 83.88 84 ALA A O 1
ATOM 663 N N . ALA A 1 85 ? 5.808 -7.766 -8.041 1.00 85.00 85 ALA A N 1
ATOM 664 C CA . ALA A 1 85 ? 5.942 -8.759 -6.975 1.00 85.00 85 ALA A CA 1
ATOM 665 C C . ALA A 1 85 ? 5.179 -8.340 -5.708 1.00 85.00 85 ALA A C 1
ATOM 667 O O . ALA A 1 85 ? 4.410 -9.124 -5.167 1.00 85.00 85 ALA A O 1
ATOM 668 N N . LEU A 1 86 ? 5.297 -7.074 -5.287 1.00 84.00 86 LEU A N 1
ATOM 669 C CA . LEU A 1 86 ? 4.537 -6.558 -4.144 1.00 84.00 86 LEU A CA 1
ATOM 670 C C . LEU A 1 86 ? 3.022 -6.610 -4.386 1.00 84.00 86 LEU A C 1
ATOM 672 O O . LEU A 1 86 ? 2.267 -6.863 -3.454 1.00 84.00 86 LEU A O 1
ATOM 676 N N . ARG A 1 87 ? 2.560 -6.367 -5.619 1.00 81.50 87 ARG A N 1
ATOM 677 C CA . ARG A 1 87 ? 1.135 -6.487 -5.974 1.00 81.50 87 ARG A CA 1
ATOM 678 C C . ARG A 1 87 ? 0.643 -7.932 -5.915 1.00 81.50 87 ARG A C 1
ATOM 680 O O . ARG A 1 87 ? -0.476 -8.156 -5.466 1.00 81.50 87 ARG A O 1
ATOM 687 N N . GLU A 1 88 ? 1.461 -8.888 -6.342 1.00 81.38 88 GLU A N 1
ATOM 688 C CA . GLU A 1 88 ? 1.160 -10.319 -6.232 1.00 81.38 88 GLU A CA 1
ATOM 689 C C . GLU A 1 88 ? 1.072 -10.741 -4.757 1.00 81.38 88 GLU A C 1
ATOM 691 O O . GLU A 1 88 ? 0.059 -11.296 -4.334 1.00 81.38 88 GLU A O 1
ATOM 696 N N . GLU A 1 89 ? 2.047 -10.339 -3.934 1.00 76.44 89 GLU A N 1
ATOM 697 C CA . GLU A 1 89 ? 2.036 -10.631 -2.495 1.00 76.44 89 GLU A CA 1
ATOM 698 C C . GLU A 1 89 ? 0.852 -10.000 -1.753 1.00 76.44 89 GLU A C 1
ATOM 700 O O . GLU A 1 89 ? 0.357 -10.565 -0.777 1.00 76.44 89 GLU A O 1
ATOM 705 N N . VAL A 1 90 ? 0.380 -8.827 -2.185 1.00 75.75 90 VAL A N 1
ATOM 706 C CA . VAL A 1 90 ? -0.831 -8.205 -1.628 1.00 75.75 90 VAL A CA 1
ATOM 707 C C . VAL A 1 90 ? -2.045 -9.116 -1.815 1.00 75.75 90 VAL A C 1
ATOM 709 O O . VAL A 1 90 ? -2.847 -9.247 -0.890 1.00 75.75 90 VAL A O 1
ATOM 712 N N . GLY A 1 91 ? -2.171 -9.747 -2.986 1.00 68.75 91 GLY A N 1
ATOM 713 C CA . GLY A 1 91 ? -3.239 -10.704 -3.273 1.00 68.75 91 GLY A CA 1
ATOM 714 C C . GLY A 1 91 ? -3.171 -11.936 -2.372 1.00 68.75 91 GLY A C 1
ATOM 715 O O . GLY A 1 91 ? -4.193 -12.351 -1.834 1.00 68.75 91 GLY A O 1
ATOM 716 N N . ASP A 1 92 ? -1.969 -12.461 -2.138 1.00 74.00 92 ASP A N 1
ATOM 717 C CA . ASP A 1 92 ? -1.758 -13.657 -1.311 1.00 74.00 92 ASP A CA 1
ATOM 718 C C . ASP A 1 92 ? -1.937 -13.402 0.196 1.00 74.00 92 ASP A C 1
ATOM 720 O O . ASP A 1 92 ? -2.316 -14.301 0.953 1.00 74.00 92 ASP A O 1
ATOM 724 N N . ASN A 1 93 ? -1.678 -12.174 0.658 1.00 69.12 93 ASN A N 1
ATOM 725 C CA . ASN A 1 93 ? -1.772 -11.808 2.075 1.00 69.12 93 ASN A CA 1
ATOM 726 C C . ASN A 1 93 ? -3.192 -11.456 2.545 1.00 69.12 93 ASN A C 1
ATOM 728 O O . ASN A 1 93 ? -3.420 -11.338 3.754 1.00 69.12 93 ASN A O 1
ATOM 732 N N . LEU A 1 94 ? -4.147 -11.300 1.629 1.00 71.94 94 LEU A N 1
ATOM 733 C CA . LEU A 1 94 ? -5.540 -10.982 1.934 1.00 71.94 94 LEU A CA 1
ATOM 734 C C . LEU A 1 94 ? -6.411 -12.232 1.748 1.00 71.94 94 LEU A C 1
ATOM 736 O O . LEU A 1 94 ? -6.443 -12.845 0.688 1.00 71.94 94 LEU A O 1
ATOM 740 N N . LYS A 1 95 ? -7.143 -12.637 2.791 1.00 62.66 95 LYS A N 1
ATOM 741 C CA . LYS A 1 95 ? -7.868 -13.928 2.821 1.00 62.66 95 LYS A CA 1
ATOM 742 C C . LYS A 1 95 ? -9.241 -13.906 2.129 1.00 62.66 95 LYS A C 1
ATOM 744 O O . LYS A 1 95 ? -10.040 -14.819 2.338 1.00 62.66 95 LYS A O 1
ATOM 749 N N . GLY A 1 96 ? -9.544 -12.870 1.350 1.00 63.34 96 GLY A N 1
ATOM 750 C CA . GLY A 1 96 ? -10.895 -12.579 0.872 1.00 63.34 96 GLY A CA 1
ATOM 751 C C . GLY A 1 96 ? -10.954 -12.061 -0.560 1.00 63.34 96 GLY A C 1
ATOM 752 O O . GLY A 1 96 ? -10.009 -12.186 -1.331 1.00 63.34 96 GLY A O 1
ATOM 753 N N . ASN A 1 97 ? -12.102 -11.481 -0.918 1.00 65.75 97 ASN A N 1
ATOM 754 C CA . ASN A 1 97 ? -12.293 -10.857 -2.222 1.00 65.75 97 ASN A CA 1
ATOM 755 C C . ASN A 1 97 ? -11.518 -9.530 -2.238 1.00 65.75 97 ASN A C 1
ATOM 757 O O . ASN A 1 97 ? -11.973 -8.542 -1.663 1.00 65.75 97 ASN A O 1
ATOM 761 N N . VAL A 1 98 ? -10.317 -9.543 -2.818 1.00 71.38 98 VAL A N 1
ATOM 762 C CA . VAL A 1 98 ? -9.407 -8.394 -2.806 1.00 71.38 98 VAL A CA 1
ATOM 763 C C . VAL A 1 98 ? -9.878 -7.346 -3.802 1.00 71.38 98 VAL A C 1
ATOM 765 O O . VAL A 1 98 ? -9.993 -7.607 -4.998 1.00 71.38 98 VAL A O 1
ATOM 768 N N . LEU A 1 99 ? -10.128 -6.144 -3.298 1.00 72.56 99 LEU A N 1
ATOM 769 C CA . LEU A 1 99 ? -10.494 -4.985 -4.097 1.00 72.56 99 LEU A CA 1
ATOM 770 C C . LEU A 1 99 ? -9.286 -4.065 -4.226 1.00 72.56 99 LEU A C 1
ATOM 772 O O . LEU A 1 99 ? -8.761 -3.602 -3.214 1.00 72.56 99 LEU A O 1
ATOM 776 N N . PHE A 1 100 ? -8.868 -3.789 -5.458 1.00 73.50 100 PHE A N 1
ATOM 777 C CA . PHE A 1 100 ? -7.779 -2.866 -5.767 1.00 73.50 100 PHE A CA 1
ATOM 778 C C . PHE A 1 100 ? -8.349 -1.514 -6.188 1.00 73.50 100 PHE A C 1
ATOM 780 O O . PHE A 1 100 ? -9.214 -1.448 -7.056 1.00 73.50 100 PHE A O 1
ATOM 787 N N . ALA A 1 101 ? -7.848 -0.435 -5.589 1.00 62.66 101 ALA A N 1
ATOM 788 C CA . ALA A 1 101 ? -8.339 0.911 -5.863 1.00 62.66 101 ALA A CA 1
ATOM 789 C C . ALA A 1 101 ? -7.858 1.525 -7.176 1.00 62.66 101 ALA A C 1
ATOM 791 O O . ALA A 1 101 ? -8.416 2.544 -7.552 1.00 62.66 101 ALA A O 1
ATOM 792 N N . THR A 1 102 ? -6.864 0.950 -7.859 1.00 61.59 102 THR A N 1
ATOM 793 C CA . THR A 1 102 ? -6.429 1.433 -9.180 1.00 61.59 102 THR A CA 1
ATOM 794 C C . THR A 1 102 ? -5.459 0.469 -9.863 1.00 61.59 102 THR A C 1
ATOM 796 O O . THR A 1 102 ? -4.500 -0.014 -9.251 1.00 61.59 102 THR A O 1
ATOM 799 N N . GLU A 1 103 ? -5.687 0.247 -11.161 1.00 51.28 103 GLU A N 1
ATOM 800 C CA . GLU A 1 103 ? -4.716 -0.311 -12.115 1.00 51.28 103 GLU A CA 1
ATOM 801 C C . GLU A 1 103 ? -4.007 0.802 -12.922 1.00 51.28 103 GLU A C 1
ATOM 803 O O . GLU 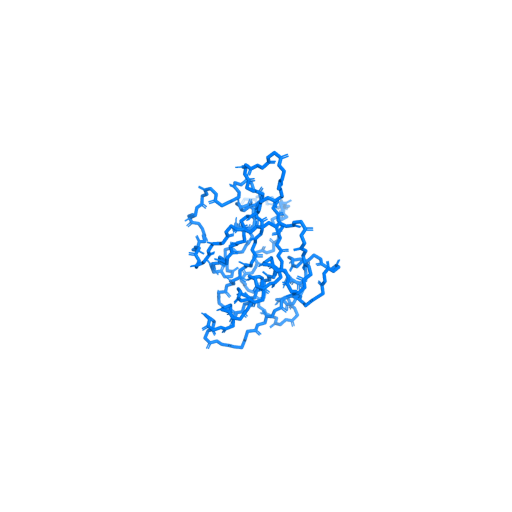A 1 103 ? -2.879 0.591 -13.377 1.00 51.28 103 GLU A O 1
ATOM 808 N N . ASP A 1 104 ? -4.613 1.996 -13.019 1.00 48.41 104 ASP A N 1
ATOM 809 C CA . ASP A 1 104 ? -4.176 3.126 -13.851 1.00 48.41 104 ASP A CA 1
ATOM 810 C C . ASP A 1 104 ? -3.348 4.184 -13.092 1.00 48.41 104 ASP A C 1
ATOM 812 O O . ASP A 1 104 ? -3.648 4.556 -11.958 1.00 48.41 104 ASP A O 1
ATOM 816 N N . GLU A 1 105 ? -2.282 4.685 -13.730 1.00 52.41 105 GLU A N 1
ATOM 817 C CA . GLU A 1 105 ? -1.293 5.609 -13.138 1.00 52.41 105 GLU A CA 1
ATOM 818 C C . GLU A 1 105 ? -1.768 7.074 -13.002 1.00 52.41 105 GLU A C 1
ATOM 820 O O . GLU A 1 105 ? -1.047 7.880 -12.404 1.00 52.41 105 GLU A O 1
ATOM 825 N N . GLU A 1 106 ? -2.932 7.435 -13.557 1.00 53.22 106 GLU A N 1
ATOM 826 C CA . GLU A 1 106 ? -3.403 8.830 -13.657 1.00 53.22 106 GLU A CA 1
ATOM 827 C C . GLU A 1 106 ? -4.339 9.283 -12.523 1.00 53.22 106 GLU A C 1
ATOM 829 O O . GLU A 1 106 ? -4.423 10.485 -12.266 1.00 53.22 106 GLU A O 1
ATOM 834 N N . GLU A 1 107 ? -4.999 8.368 -11.806 1.00 58.97 107 GLU A N 1
ATOM 835 C CA . GLU A 1 107 ? -5.894 8.718 -10.693 1.00 58.97 107 GLU A CA 1
ATOM 836 C C . GLU A 1 107 ? -5.187 8.620 -9.334 1.00 58.97 107 GLU A C 1
ATOM 838 O O . GLU A 1 107 ? -4.362 7.732 -9.098 1.00 58.97 107 GLU A O 1
ATOM 843 N N . ASP A 1 108 ? -5.511 9.533 -8.407 1.00 70.31 108 ASP A N 1
ATOM 844 C CA . ASP A 1 108 ? -4.997 9.447 -7.040 1.00 70.31 108 ASP A CA 1
ATOM 845 C C . ASP A 1 108 ? -5.534 8.149 -6.402 1.00 70.31 108 ASP A C 1
ATOM 847 O O . ASP A 1 108 ? -6.754 7.988 -6.250 1.00 70.31 108 ASP A O 1
ATOM 851 N N . PRO A 1 109 ? -4.658 7.197 -6.029 1.00 69.88 109 PRO A N 1
ATOM 852 C CA . PRO A 1 109 ? -5.091 5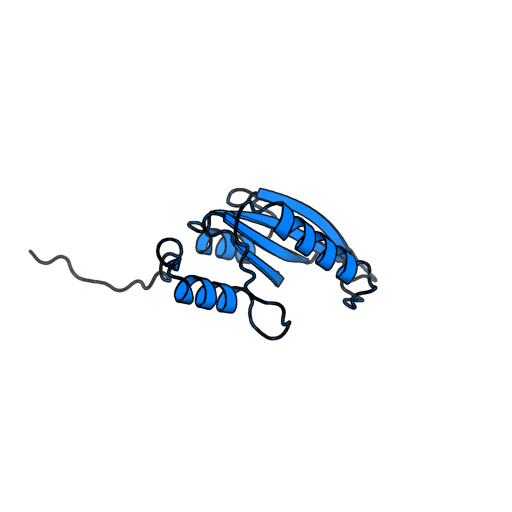.906 -5.513 1.00 69.88 109 PRO A CA 1
ATOM 853 C C . PRO A 1 109 ? -5.869 6.051 -4.205 1.00 69.88 109 PRO A C 1
ATOM 855 O O . PRO A 1 109 ? -6.712 5.209 -3.910 1.00 69.88 109 PRO A O 1
ATOM 858 N N . VAL A 1 110 ? -5.628 7.107 -3.419 1.00 72.44 110 VAL A N 1
ATOM 859 C CA . VAL A 1 110 ? -6.358 7.366 -2.170 1.00 72.44 110 VAL A CA 1
ATOM 860 C C . VAL A 1 110 ? -7.786 7.814 -2.462 1.00 72.44 110 VAL A C 1
ATOM 862 O O . VAL A 1 110 ? -8.717 7.354 -1.801 1.00 72.44 110 VAL A O 1
ATOM 865 N N . GLU A 1 111 ? -7.976 8.697 -3.441 1.00 73.38 111 GLU A N 1
ATOM 866 C CA . GLU A 1 111 ? -9.305 9.179 -3.831 1.00 73.38 111 GLU A CA 1
ATOM 867 C C . GLU A 1 111 ? -10.129 8.064 -4.487 1.00 73.38 111 GLU A C 1
ATOM 869 O O . GLU A 1 111 ? -11.289 7.856 -4.124 1.00 73.38 111 GLU A O 1
ATOM 874 N N . SER A 1 112 ? -9.488 7.272 -5.350 1.00 73.31 112 SER A N 1
ATOM 875 C CA . SER A 1 112 ? -10.077 6.085 -5.983 1.00 73.31 112 SER A CA 1
ATOM 876 C C . SER A 1 112 ? -10.435 5.008 -4.956 1.00 73.31 112 SER A C 1
ATOM 878 O O . SER A 1 112 ? -11.495 4.389 -5.023 1.00 73.31 112 SER A O 1
ATOM 880 N N . PHE A 1 113 ? -9.604 4.829 -3.924 1.00 75.31 113 PHE A N 1
ATOM 881 C CA . PHE A 1 113 ? -9.912 3.919 -2.824 1.00 75.31 113 PHE A CA 1
ATOM 882 C C . PHE A 1 113 ? -11.140 4.387 -2.044 1.00 75.31 113 PHE A C 1
ATOM 884 O O . PHE A 1 113 ? -12.044 3.590 -1.809 1.00 75.31 113 PHE A O 1
ATOM 891 N N . LYS A 1 114 ? -11.214 5.680 -1.698 1.00 72.44 114 LYS A N 1
ATOM 892 C CA . LYS A 1 114 ? -12.360 6.255 -0.975 1.00 72.44 114 LYS A CA 1
ATOM 893 C C . LYS A 1 114 ? -13.661 6.151 -1.773 1.00 72.44 114 LYS A C 1
ATOM 895 O O . LYS A 1 114 ? -14.709 5.852 -1.197 1.00 72.44 114 LYS A O 1
ATOM 900 N N . SER A 1 115 ? -13.616 6.388 -3.084 1.00 73.00 115 SER A N 1
ATOM 901 C CA . SER A 1 115 ? -14.790 6.251 -3.952 1.00 73.00 115 SER A CA 1
ATOM 902 C C . SER A 1 115 ? -15.234 4.787 -4.069 1.00 73.00 115 SER A C 1
ATOM 904 O O . SER A 1 115 ? -16.427 4.504 -3.933 1.00 73.00 115 SER A O 1
ATOM 906 N N . MET A 1 116 ? -14.288 3.852 -4.205 1.00 74.94 116 MET A N 1
ATOM 907 C CA . MET A 1 116 ? -14.542 2.410 -4.246 1.00 74.94 116 MET A CA 1
ATOM 908 C C . MET A 1 116 ? -15.152 1.889 -2.938 1.00 74.94 116 MET A C 1
ATOM 910 O O . MET A 1 116 ? -16.191 1.225 -2.962 1.00 74.94 116 MET A O 1
ATOM 914 N N . THR A 1 117 ? -14.565 2.211 -1.781 1.00 70.19 117 THR A N 1
ATOM 915 C CA . THR A 1 117 ? -15.092 1.779 -0.474 1.00 70.19 117 THR A CA 1
ATOM 916 C C . THR A 1 117 ? -16.498 2.318 -0.224 1.00 70.19 117 THR A C 1
ATOM 918 O O . THR A 1 117 ? -17.350 1.602 0.306 1.00 70.19 117 THR A O 1
ATOM 921 N N . ARG A 1 118 ? -16.771 3.551 -0.664 1.00 71.06 118 ARG A N 1
ATOM 922 C CA . ARG A 1 118 ? -18.097 4.170 -0.586 1.00 71.06 118 ARG A CA 1
ATOM 923 C C . ARG A 1 118 ? -19.114 3.490 -1.500 1.00 71.06 118 ARG A C 1
ATOM 925 O O . ARG A 1 118 ? -20.232 3.221 -1.068 1.00 71.06 118 ARG A O 1
ATOM 932 N N . ALA A 1 119 ? -18.732 3.169 -2.736 1.00 67.69 119 ALA A N 1
ATOM 933 C CA . ALA A 1 119 ? -19.599 2.480 -3.694 1.00 67.69 119 ALA A CA 1
ATOM 934 C C . ALA A 1 119 ? -20.025 1.081 -3.213 1.00 67.69 119 ALA A C 1
ATOM 936 O O . ALA A 1 119 ? -21.134 0.638 -3.501 1.00 67.69 119 ALA A O 1
ATOM 937 N N . ILE A 1 120 ? -19.160 0.406 -2.453 1.00 66.88 120 ILE A N 1
ATOM 938 C CA . ILE A 1 120 ? -19.369 -0.972 -1.979 1.00 66.88 120 ILE A CA 1
ATOM 939 C C . ILE A 1 120 ? -19.993 -0.999 -0.566 1.00 66.88 120 ILE A C 1
ATOM 941 O O . ILE A 1 120 ? -20.290 -2.061 -0.025 1.00 66.88 120 ILE A O 1
ATOM 945 N N . GLY A 1 121 ? -20.259 0.166 0.037 1.00 63.50 121 GLY A N 1
ATOM 946 C CA . GLY A 1 121 ? -20.888 0.256 1.359 1.00 63.50 121 GLY A CA 1
ATOM 947 C C . GLY A 1 121 ? -19.966 -0.136 2.519 1.00 63.50 121 GLY A C 1
ATOM 948 O O . GLY A 1 121 ? -20.445 -0.395 3.621 1.00 63.50 121 GLY A O 1
ATOM 949 N N . LEU A 1 122 ? -18.646 -0.136 2.299 1.00 64.56 122 LEU A N 1
ATOM 950 C CA . LEU A 1 122 ? -17.617 -0.301 3.339 1.00 64.56 122 LEU A CA 1
ATOM 951 C C . LEU A 1 122 ? -17.395 0.990 4.160 1.00 64.56 122 LEU A C 1
ATOM 953 O O . LEU A 1 122 ? -16.539 1.038 5.040 1.00 64.56 122 LEU A O 1
ATOM 957 N N . ASP A 1 123 ? -18.202 2.026 3.905 1.00 51.34 123 ASP A N 1
ATOM 958 C CA . ASP A 1 123 ? -18.177 3.365 4.519 1.00 51.34 123 ASP A CA 1
ATOM 959 C C . ASP A 1 123 ? -18.361 3.369 6.054 1.00 51.34 123 ASP A C 1
ATOM 961 O O . ASP A 1 123 ? -18.166 4.389 6.706 1.00 51.34 123 ASP A O 1
ATOM 965 N N . ILE A 1 124 ? -18.699 2.230 6.668 1.00 48.78 124 ILE A N 1
ATOM 966 C CA . ILE A 1 124 ? -18.746 2.086 8.135 1.00 48.78 124 ILE A CA 1
ATOM 967 C C . ILE A 1 124 ? -17.337 2.223 8.757 1.00 48.78 124 ILE A C 1
ATOM 969 O O . ILE A 1 124 ? -17.222 2.513 9.947 1.00 48.78 124 ILE A O 1
ATOM 973 N N . ALA A 1 125 ? -16.265 2.062 7.970 1.00 49.22 125 ALA A N 1
ATOM 974 C CA . ALA A 1 125 ? -14.886 2.046 8.460 1.00 49.22 125 ALA A CA 1
ATOM 975 C C . ALA A 1 125 ? -14.011 3.244 8.037 1.00 49.22 125 ALA A C 1
ATOM 977 O O . ALA A 1 125 ? -12.894 3.354 8.524 1.00 49.22 125 ALA A O 1
ATOM 978 N N . LEU A 1 126 ? -14.473 4.171 7.197 1.00 45.16 126 LEU A N 1
ATOM 979 C CA . LEU A 1 126 ? -13.734 5.412 6.925 1.00 45.16 126 LEU A CA 1
ATOM 980 C C . LEU A 1 126 ? -14.423 6.547 7.681 1.00 45.16 126 LEU A C 1
ATOM 982 O O . LEU A 1 126 ? -15.512 6.957 7.274 1.00 45.16 126 LEU A O 1
ATOM 986 N N . PRO A 1 127 ? -13.865 7.046 8.801 1.00 42.19 127 PRO A N 1
ATOM 987 C CA . PRO A 1 127 ? -14.466 8.186 9.464 1.00 42.19 127 PRO A CA 1
ATOM 988 C C . PRO A 1 127 ? -14.500 9.342 8.466 1.00 42.19 127 PRO A C 1
ATOM 990 O O . PRO A 1 127 ? -13.466 9.825 8.010 1.00 42.19 127 PRO A O 1
ATOM 993 N N . ALA A 1 128 ? -15.716 9.763 8.109 1.00 43.16 128 ALA A N 1
ATOM 994 C CA . ALA A 1 128 ? -15.944 10.928 7.276 1.00 43.16 128 ALA A CA 1
ATOM 995 C C . ALA A 1 128 ? -15.030 12.055 7.759 1.00 43.16 128 ALA A C 1
ATOM 997 O O . ALA A 1 128 ? -15.027 12.377 8.951 1.00 43.16 128 ALA A O 1
ATOM 998 N N . ALA A 1 129 ? -14.234 12.585 6.824 1.00 40.09 129 ALA A N 1
ATOM 999 C CA . ALA A 1 129 ? -13.314 13.691 7.022 1.00 40.09 129 ALA A CA 1
ATOM 1000 C C . ALA A 1 129 ? -13.831 14.627 8.115 1.00 40.09 129 ALA A C 1
ATOM 1002 O O . ALA A 1 129 ? -14.964 15.102 8.022 1.00 40.09 129 ALA A O 1
ATOM 1003 N N . SER A 1 130 ? -13.011 14.835 9.147 1.00 38.59 130 SER A N 1
ATOM 1004 C CA . SER A 1 130 ? -13.306 15.684 10.298 1.00 38.59 130 SER A CA 1
ATOM 1005 C C . SER A 1 130 ? -13.726 17.080 9.833 1.00 38.59 130 SER A C 1
ATOM 1007 O O . SER A 1 130 ? -12.920 17.996 9.687 1.00 38.59 130 SER A O 1
ATOM 1009 N N . SER A 1 131 ? -15.018 17.243 9.564 1.00 34.88 131 SER A N 1
ATOM 1010 C CA . SER A 1 131 ? -15.646 18.530 9.372 1.00 34.88 131 SER A CA 1
ATOM 1011 C C . SER A 1 131 ? -16.026 18.997 10.760 1.00 34.88 131 SER A C 1
ATOM 1013 O O . SER A 1 131 ? -17.112 18.721 11.269 1.00 34.88 131 SER A O 1
ATOM 1015 N N . ALA A 1 132 ? -15.093 19.702 11.390 1.00 45.81 132 ALA A N 1
ATOM 1016 C CA . ALA A 1 132 ? -15.403 20.557 12.514 1.00 45.81 132 ALA A CA 1
ATOM 1017 C C . ALA A 1 132 ? -16.546 21.506 12.115 1.00 45.81 132 ALA A C 1
ATOM 1019 O O . ALA A 1 132 ? -16.340 22.485 11.402 1.00 45.81 132 ALA A O 1
ATOM 1020 N N . ALA A 1 133 ? -17.759 21.233 12.590 1.00 37.28 133 ALA A N 1
ATOM 1021 C CA . ALA A 1 133 ? -18.859 22.183 12.552 1.00 37.28 133 ALA A CA 1
ATOM 1022 C C . ALA A 1 133 ? -19.812 21.926 13.725 1.00 37.28 133 ALA A C 1
ATOM 1024 O O . ALA A 1 133 ? -20.740 21.131 13.647 1.00 37.28 133 ALA A O 1
ATOM 1025 N N . ARG A 1 134 ? -19.516 22.628 14.827 1.00 41.53 134 ARG A N 1
ATOM 1026 C CA . ARG A 1 134 ? -20.460 23.287 15.744 1.00 41.53 134 ARG A CA 1
ATOM 1027 C C . ARG A 1 134 ? -21.910 22.797 15.692 1.00 41.53 134 ARG A C 1
ATOM 1029 O O . ARG A 1 134 ? -22.596 23.103 14.725 1.00 41.53 134 ARG A O 1
ATOM 1036 N N . GLN A 1 135 ? -22.437 22.366 16.839 1.00 43.28 135 GLN A N 1
ATOM 1037 C CA . GLN A 1 135 ? -23.725 22.891 17.304 1.00 43.28 135 GLN A CA 1
ATOM 1038 C C . GLN A 1 135 ? -23.753 23.108 18.828 1.00 43.28 135 GLN A C 1
ATOM 1040 O O . GLN A 1 135 ? -22.985 22.479 19.555 1.00 43.28 135 GLN A O 1
ATOM 1045 N N . PRO A 1 136 ? -24.538 24.104 19.283 1.00 45.69 136 PRO A N 1
ATOM 1046 C CA . PRO A 1 136 ? -24.365 24.772 20.564 1.00 45.69 136 PRO A CA 1
ATOM 1047 C C . PRO A 1 136 ? -25.034 24.004 21.699 1.00 45.69 136 PRO A C 1
ATOM 1049 O O . PRO A 1 136 ? -26.124 23.459 21.539 1.00 45.69 136 PRO A O 1
ATOM 1052 N N . VAL A 1 137 ? -24.417 24.052 22.878 1.00 44.84 137 VAL A N 1
ATOM 1053 C CA . VAL A 1 137 ? -25.087 23.679 24.125 1.00 44.84 137 VAL A CA 1
ATOM 1054 C C . VAL A 1 137 ? -26.278 24.624 24.301 1.00 44.84 137 VAL A C 1
ATOM 1056 O O . VAL A 1 137 ? -26.104 25.839 24.418 1.00 44.84 137 VAL A O 1
ATOM 1059 N N . ARG A 1 138 ? -27.493 24.072 24.255 1.00 43.62 138 ARG A N 1
ATOM 1060 C CA . ARG A 1 138 ? -28.721 24.762 24.644 1.00 43.62 138 ARG A CA 1
ATOM 1061 C C . ARG A 1 138 ? -29.328 24.061 25.858 1.00 43.62 138 ARG A C 1
ATOM 1063 O O . ARG A 1 138 ? -29.708 22.901 25.748 1.00 43.62 138 ARG A O 1
ATOM 1070 N N . PHE A 1 139 ? -29.461 24.889 26.897 1.00 49.47 139 PHE A N 1
ATOM 1071 C CA . PHE A 1 139 ? -30.168 24.770 28.177 1.00 49.47 139 PHE A CA 1
ATOM 1072 C C . PHE A 1 139 ? -29.538 23.877 29.243 1.00 49.47 139 PHE A C 1
ATOM 1074 O O . PHE A 1 139 ? -29.610 22.638 29.130 1.00 49.47 139 PHE A O 1
#

Radius of gyration: 16.84 Å; chains: 1; bounding box: 55×39×45 Å

Foldseek 3Di:
DAWDKWKDQLFKIWTFDWDFDPDDPPFRKIKTWIKMATLLCVVVVVVCCVPPNPNDCPGIHTPDIDIATPPDCDCPGPNNVVVVVSVVVVVVVHPHDMDMQDPDPPDRSVVSVVVVCVVVVSVVRYPDPPPDDDDDDDD

Organism: NCBI:txid2480810

pLDDT: mean 71.82, 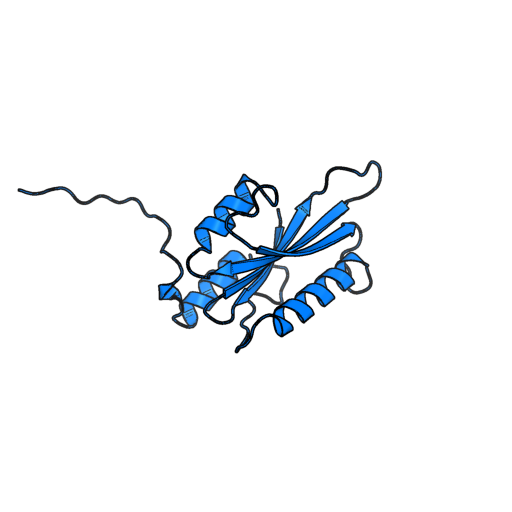std 13.77, range [34.88, 87.5]

Secondary structure (DSSP, 8-state):
-EEEEEEE-SSEEEEEEEEE-S--TT--EEEEEEEEEEGGGHHHHHHHHHHHGGG-TTSSEEEEEEEEETT--STTSHHHHHHHHHHHHHHHH--S-PEES-SSTTS-HHHHHHHHHHHTT-TTSS-------------